Protein AF-A0A371K0K3-F1 (afdb_monomer_lite)

Structure (mmCIF, N/CA/C/O backbone):
data_AF-A0A371K0K3-F1
#
_entry.id   AF-A0A371K0K3-F1
#
loop_
_atom_site.group_PDB
_atom_site.id
_atom_site.type_symbol
_atom_site.label_atom_id
_atom_site.label_alt_id
_atom_site.label_comp_id
_atom_site.label_asym_id
_atom_site.label_entity_id
_atom_site.label_seq_id
_atom_site.pdbx_PDB_ins_code
_atom_site.Cartn_x
_atom_site.Cartn_y
_atom_site.Cartn_z
_atom_site.occupancy
_atom_site.B_iso_or_equiv
_atom_site.auth_seq_id
_atom_site.auth_comp_id
_atom_site.auth_asym_id
_atom_site.auth_atom_id
_atom_site.pdbx_PDB_model_num
ATOM 1 N N . MET A 1 1 ? 46.629 -52.035 -59.360 1.00 46.88 1 MET A N 1
ATOM 2 C CA . MET A 1 1 ? 46.748 -51.483 -57.996 1.00 46.88 1 MET A CA 1
ATOM 3 C C . MET A 1 1 ? 46.495 -49.989 -58.105 1.00 46.88 1 MET A C 1
ATOM 5 O O . MET A 1 1 ? 47.410 -49.280 -58.488 1.00 46.88 1 MET A O 1
ATOM 9 N N . ASN A 1 2 ? 45.262 -49.540 -57.863 1.00 44.31 2 ASN A N 1
ATOM 10 C CA . ASN A 1 2 ? 44.926 -48.114 -57.815 1.00 44.31 2 ASN A CA 1
ATOM 11 C C . ASN A 1 2 ? 44.547 -47.777 -56.370 1.00 44.31 2 ASN A C 1
ATOM 13 O O . ASN A 1 2 ? 43.629 -48.382 -55.817 1.00 44.31 2 ASN A O 1
ATOM 17 N N . LEU A 1 3 ? 45.322 -46.877 -55.761 1.00 57.47 3 LEU A N 1
ATOM 18 C CA . LEU A 1 3 ? 45.010 -46.217 -54.499 1.00 57.47 3 LEU A CA 1
ATOM 19 C C . LEU A 1 3 ? 44.230 -44.944 -54.829 1.00 57.47 3 LEU A C 1
ATOM 21 O O . LEU A 1 3 ? 44.846 -43.960 -55.223 1.00 57.47 3 LEU A O 1
ATOM 25 N N . ASP A 1 4 ? 42.920 -44.937 -54.595 1.00 49.78 4 ASP A N 1
ATOM 26 C CA . ASP A 1 4 ? 42.132 -43.702 -54.598 1.00 49.78 4 ASP A CA 1
ATOM 27 C C . ASP A 1 4 ? 41.481 -43.482 -53.229 1.00 49.78 4 ASP A C 1
ATOM 29 O O . ASP A 1 4 ? 40.370 -43.895 -52.893 1.00 49.78 4 ASP A O 1
ATOM 33 N N . ASN A 1 5 ? 42.326 -42.851 -52.424 1.00 53.59 5 ASN A N 1
ATOM 34 C CA . ASN A 1 5 ? 42.081 -41.914 -51.341 1.00 53.59 5 ASN A CA 1
ATOM 35 C C . ASN A 1 5 ? 40.666 -41.282 -51.356 1.00 53.59 5 ASN A C 1
ATOM 37 O O . ASN A 1 5 ? 40.384 -40.376 -52.137 1.00 53.59 5 ASN A O 1
ATOM 41 N N . ASN A 1 6 ? 39.787 -41.709 -50.444 1.00 49.88 6 ASN A N 1
ATOM 42 C CA . ASN A 1 6 ? 38.518 -41.031 -50.166 1.00 49.88 6 ASN A CA 1
ATOM 43 C C . ASN A 1 6 ? 38.660 -40.182 -48.896 1.00 49.88 6 ASN A C 1
ATOM 45 O O . ASN A 1 6 ? 38.608 -40.694 -47.780 1.00 49.88 6 ASN A O 1
ATOM 49 N N . ASN A 1 7 ? 38.841 -38.875 -49.080 1.00 51.47 7 ASN A N 1
ATOM 50 C CA . ASN A 1 7 ? 38.848 -37.882 -48.008 1.00 51.47 7 ASN A CA 1
ATOM 51 C C . ASN A 1 7 ? 37.430 -37.284 -47.856 1.00 51.47 7 ASN A C 1
ATOM 53 O O . ASN A 1 7 ? 36.892 -36.781 -48.847 1.00 51.47 7 ASN A O 1
ATOM 57 N N . PRO A 1 8 ? 36.787 -37.319 -46.673 1.00 57.16 8 PRO A N 1
ATOM 58 C CA . PRO A 1 8 ? 35.459 -36.741 -46.495 1.00 57.16 8 PRO A CA 1
ATOM 59 C C . PRO A 1 8 ? 35.518 -35.210 -46.369 1.00 57.16 8 PRO A C 1
ATOM 61 O O . PRO A 1 8 ? 36.253 -34.647 -45.560 1.00 57.16 8 PRO A O 1
ATOM 64 N N . ALA A 1 9 ? 34.690 -34.523 -47.159 1.00 56.62 9 ALA A N 1
ATOM 65 C CA . ALA A 1 9 ? 34.536 -33.072 -47.117 1.00 56.62 9 ALA A CA 1
ATOM 66 C C . ALA A 1 9 ? 33.919 -32.585 -45.781 1.00 56.62 9 ALA A C 1
ATOM 68 O O . ALA A 1 9 ? 32.924 -33.155 -45.321 1.00 56.62 9 ALA A O 1
ATOM 69 N N . PRO A 1 10 ? 34.419 -31.488 -45.177 1.00 51.97 10 PRO A N 1
ATOM 70 C CA . PRO A 1 10 ? 33.881 -30.964 -43.927 1.00 51.97 10 PRO A CA 1
ATOM 71 C C . PRO A 1 10 ? 32.619 -30.117 -44.167 1.00 51.97 10 PRO A C 1
ATOM 73 O O . PRO A 1 10 ? 32.668 -29.006 -44.701 1.00 51.97 10 PRO A O 1
ATOM 76 N N . LYS A 1 11 ? 31.463 -30.611 -43.707 1.00 55.97 11 LYS A N 1
ATOM 77 C CA . LYS A 1 11 ? 30.223 -29.829 -43.554 1.00 55.97 11 LYS A CA 1
ATOM 78 C C . LYS A 1 11 ? 30.323 -28.980 -42.277 1.00 55.97 11 LYS A C 1
ATOM 80 O O . LYS A 1 11 ? 29.877 -29.414 -41.228 1.00 55.97 11 LYS A O 1
ATOM 85 N N . GLY A 1 12 ? 30.954 -27.802 -42.342 1.00 53.22 12 GLY A N 1
ATOM 86 C CA . GLY A 1 12 ? 31.323 -27.035 -41.133 1.00 53.22 12 GLY A CA 1
ATOM 87 C C . GLY A 1 12 ? 30.920 -25.556 -41.079 1.00 53.22 12 GLY A C 1
ATOM 88 O O . GLY A 1 12 ? 31.506 -24.816 -40.294 1.00 53.22 12 GLY A O 1
ATOM 89 N N . ARG A 1 13 ? 29.985 -25.072 -41.914 1.00 53.12 13 ARG A N 1
ATOM 90 C CA . ARG A 1 13 ? 29.647 -23.627 -41.945 1.00 53.12 13 ARG A CA 1
ATOM 91 C C . ARG A 1 13 ? 28.361 -23.219 -41.223 1.00 53.12 13 ARG A C 1
ATOM 93 O O . ARG A 1 13 ? 28.298 -22.086 -40.770 1.00 53.12 13 ARG A O 1
ATOM 100 N N . ARG A 1 14 ? 27.353 -24.091 -41.100 1.00 53.50 14 ARG A N 1
ATOM 101 C CA . ARG A 1 14 ? 26.054 -23.707 -40.509 1.00 53.50 14 ARG A CA 1
ATOM 102 C C . ARG A 1 14 ? 26.066 -23.721 -38.976 1.00 53.50 14 ARG A C 1
ATOM 104 O O . ARG A 1 14 ? 25.597 -22.765 -38.377 1.00 53.50 14 ARG A O 1
ATOM 111 N N . ASP A 1 15 ? 26.707 -24.712 -38.361 1.00 52.56 15 ASP A N 1
ATOM 112 C CA . ASP A 1 15 ? 26.734 -24.869 -36.895 1.00 52.56 15 ASP A CA 1
ATOM 113 C C . ASP A 1 15 ? 27.625 -23.848 -36.172 1.00 52.56 15 ASP A C 1
ATOM 115 O O . ASP 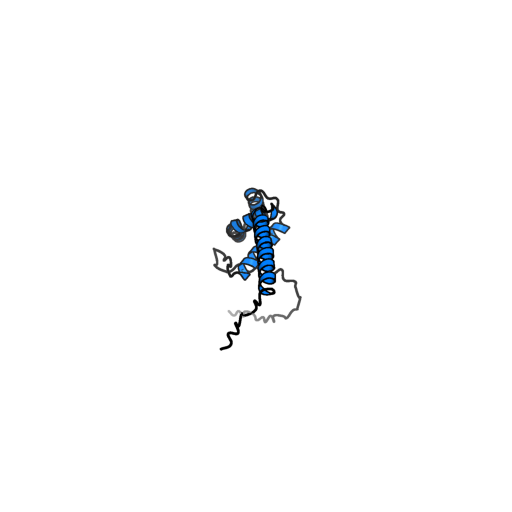A 1 15 ? 27.458 -23.575 -34.985 1.00 52.56 15 ASP A O 1
ATOM 119 N N . ARG A 1 16 ? 28.580 -23.244 -36.890 1.00 51.56 16 ARG A N 1
ATOM 120 C CA . ARG A 1 16 ? 29.445 -22.194 -36.337 1.00 51.56 16 ARG A CA 1
ATOM 121 C C . ARG A 1 16 ? 28.726 -20.845 -36.246 1.00 51.56 16 ARG A C 1
ATOM 123 O O . ARG A 1 16 ? 29.029 -20.073 -35.344 1.00 51.56 16 ARG A O 1
ATOM 130 N N . GLN A 1 17 ? 27.781 -20.580 -37.148 1.00 55.94 17 GLN A N 1
ATOM 131 C CA . GLN A 1 17 ? 27.011 -19.335 -37.173 1.00 55.94 17 GLN A CA 1
ATOM 132 C C . GLN A 1 17 ? 26.029 -19.281 -35.993 1.00 55.94 17 GLN A C 1
ATOM 134 O O . GLN A 1 17 ? 26.044 -18.325 -35.224 1.00 55.94 17 GLN A O 1
ATOM 139 N N . THR A 1 18 ? 25.267 -20.357 -35.778 1.00 58.69 18 THR A N 1
ATOM 140 C CA . THR A 1 18 ? 24.320 -20.484 -34.659 1.00 58.69 18 THR A CA 1
ATOM 141 C C . THR A 1 18 ? 25.010 -20.452 -33.300 1.00 58.69 18 THR A C 1
ATOM 143 O O . THR A 1 18 ? 24.494 -19.841 -32.370 1.00 58.69 18 THR A O 1
ATOM 146 N N . ARG A 1 19 ? 26.201 -21.051 -33.173 1.00 58.38 19 ARG A N 1
ATOM 147 C CA . ARG A 1 19 ? 26.958 -21.044 -31.913 1.00 58.38 19 ARG A CA 1
ATOM 148 C C . ARG A 1 19 ? 27.444 -19.641 -31.517 1.00 58.38 19 ARG A C 1
ATOM 150 O O . ARG A 1 19 ? 27.337 -19.264 -30.353 1.00 58.38 19 ARG A O 1
ATOM 157 N N . LEU A 1 20 ? 27.910 -18.846 -32.481 1.00 60.25 20 LEU A N 1
ATOM 158 C CA . LEU A 1 20 ? 28.340 -17.462 -32.237 1.00 60.25 20 LEU A CA 1
ATOM 159 C C . LEU A 1 20 ? 27.158 -16.537 -31.900 1.00 60.25 20 LEU A C 1
ATOM 161 O O . LEU A 1 20 ? 27.287 -15.651 -31.059 1.00 60.25 20 LEU A O 1
ATOM 165 N N . GLU A 1 21 ? 25.992 -16.767 -32.508 1.00 62.31 21 GLU A N 1
ATOM 166 C CA . GLU A 1 21 ? 24.761 -16.035 -32.188 1.00 62.31 21 GLU A CA 1
ATOM 167 C C . GLU A 1 21 ? 24.262 -16.354 -30.771 1.00 62.31 21 GLU A C 1
ATOM 169 O O . GLU A 1 21 ? 23.903 -15.439 -30.030 1.00 62.31 21 GLU A O 1
ATOM 174 N N . THR A 1 22 ? 24.326 -17.619 -30.338 1.00 71.81 22 THR A N 1
ATOM 175 C CA . THR A 1 22 ? 23.979 -17.996 -28.957 1.00 71.81 22 THR A CA 1
ATOM 176 C C . THR A 1 22 ? 24.943 -17.418 -27.921 1.00 71.81 22 THR A C 1
ATOM 178 O O . THR A 1 22 ? 24.503 -16.978 -26.862 1.00 71.81 22 THR A O 1
ATOM 181 N N . GLU A 1 23 ? 26.241 -17.350 -28.231 1.00 71.06 23 GLU A N 1
ATOM 182 C CA . GLU A 1 23 ? 27.251 -16.735 -27.358 1.00 71.06 23 GLU A CA 1
ATOM 183 C C . GLU A 1 23 ? 27.033 -15.212 -27.235 1.00 71.06 23 GLU A C 1
ATOM 185 O O . GLU A 1 23 ? 27.139 -14.651 -26.142 1.00 71.06 23 GLU A O 1
ATOM 190 N N . GLY A 1 24 ? 26.638 -14.544 -28.327 1.00 83.00 24 GLY A N 1
ATOM 191 C CA . GLY A 1 24 ? 26.271 -13.125 -28.320 1.00 83.00 24 GLY A CA 1
ATOM 192 C C . GLY A 1 24 ? 24.992 -12.826 -27.530 1.00 83.00 24 GLY A C 1
ATOM 193 O O . GLY A 1 24 ? 24.951 -11.864 -26.763 1.00 83.00 24 GLY A O 1
ATOM 194 N N . VAL A 1 25 ? 23.961 -13.664 -27.669 1.00 86.81 25 VAL A N 1
ATOM 195 C CA . VAL A 1 25 ? 22.706 -13.540 -26.907 1.00 86.81 25 VAL A CA 1
ATOM 196 C C . VAL A 1 25 ? 22.939 -13.793 -25.415 1.00 86.81 25 VAL A C 1
ATOM 198 O O . VAL A 1 25 ? 22.446 -13.028 -24.586 1.00 86.81 25 VAL A O 1
ATOM 201 N N . GLN A 1 26 ? 23.752 -14.791 -25.059 1.00 88.75 26 GLN A N 1
ATOM 202 C CA . GLN A 1 26 ? 24.106 -15.054 -23.663 1.00 88.75 26 GLN A CA 1
ATOM 203 C C . GLN A 1 26 ? 24.846 -13.866 -23.031 1.00 88.75 26 GLN A C 1
ATOM 205 O O . GLN A 1 26 ? 24.500 -13.438 -21.933 1.00 88.75 26 GLN A O 1
ATOM 210 N N . ALA A 1 27 ? 25.793 -13.255 -23.751 1.00 90.56 27 ALA A N 1
ATOM 211 C CA . ALA A 1 27 ? 26.487 -12.058 -23.279 1.00 90.56 27 ALA A CA 1
ATOM 212 C C . ALA A 1 27 ? 25.541 -10.858 -23.057 1.00 90.56 27 ALA A C 1
ATOM 214 O O . ALA A 1 27 ? 25.783 -10.030 -22.172 1.00 90.56 27 ALA A O 1
ATOM 215 N N . LEU A 1 28 ? 24.457 -10.745 -23.838 1.00 93.25 28 LEU A N 1
ATOM 216 C CA . LEU A 1 28 ? 23.425 -9.726 -23.625 1.00 93.25 28 LEU A CA 1
ATOM 217 C C . LEU A 1 28 ? 22.602 -9.998 -22.361 1.00 93.25 28 LEU A C 1
ATOM 219 O O . LEU A 1 28 ? 22.357 -9.053 -21.607 1.00 93.25 28 LEU A O 1
ATOM 223 N N . TYR A 1 29 ? 22.226 -11.253 -22.099 1.00 93.31 29 TYR A N 1
ATOM 224 C CA . TYR A 1 29 ? 21.551 -11.632 -20.853 1.00 93.31 29 TYR A CA 1
ATOM 225 C C . TYR A 1 29 ? 22.434 -11.364 -19.633 1.00 93.31 29 TYR A C 1
ATOM 227 O O . TYR A 1 29 ? 22.010 -10.654 -18.724 1.00 93.31 29 TYR A O 1
ATOM 235 N N . ASP A 1 30 ? 23.702 -11.776 -19.666 1.00 92.12 30 ASP A N 1
ATOM 236 C CA . ASP A 1 30 ? 24.649 -11.517 -18.576 1.00 92.12 30 ASP A CA 1
ATOM 237 C C . ASP A 1 30 ? 24.835 -10.009 -18.324 1.00 92.12 30 ASP A C 1
ATOM 239 O O . ASP A 1 30 ? 24.997 -9.552 -17.186 1.00 92.12 30 ASP A O 1
ATOM 243 N N . LYS A 1 31 ? 24.825 -9.197 -19.390 1.00 92.31 31 LYS A N 1
ATOM 244 C CA . LYS A 1 31 ? 24.890 -7.735 -19.280 1.00 92.31 31 LYS A CA 1
ATOM 245 C C . LYS A 1 31 ? 23.622 -7.166 -18.644 1.00 92.31 31 LYS A C 1
ATOM 247 O O . LYS A 1 31 ? 23.736 -6.264 -17.812 1.00 92.31 31 LYS A O 1
ATOM 252 N N . LEU A 1 32 ? 22.447 -7.670 -19.015 1.00 89.88 32 LEU A N 1
ATOM 253 C CA . LEU A 1 32 ? 21.172 -7.275 -18.419 1.00 89.88 32 LEU A CA 1
ATOM 254 C C . LEU A 1 32 ? 21.130 -7.626 -16.927 1.00 89.88 32 LEU A C 1
ATOM 256 O O . LEU A 1 32 ? 20.836 -6.746 -16.118 1.00 89.88 32 LEU A O 1
ATOM 260 N N . ASP A 1 33 ? 21.527 -8.840 -16.550 1.00 89.94 33 ASP A N 1
ATOM 261 C CA . ASP A 1 33 ? 21.568 -9.287 -15.153 1.00 89.94 33 ASP A CA 1
ATOM 262 C C . ASP A 1 33 ? 22.494 -8.411 -14.308 1.00 89.94 33 ASP A C 1
ATOM 264 O O . ASP A 1 33 ? 22.135 -7.983 -13.211 1.00 89.94 33 ASP A O 1
ATOM 268 N N . ARG A 1 34 ? 23.664 -8.037 -14.842 1.00 89.75 34 ARG A N 1
ATOM 269 C CA . ARG A 1 34 ? 24.578 -7.098 -14.169 1.00 89.75 34 ARG A CA 1
ATOM 270 C C . ARG A 1 34 ? 23.978 -5.705 -13.995 1.00 89.75 34 ARG A C 1
ATOM 272 O O . ARG A 1 34 ? 24.303 -5.035 -13.014 1.00 89.75 34 ARG A O 1
ATOM 279 N N . LEU A 1 35 ? 23.165 -5.236 -14.942 1.00 87.81 35 LEU A N 1
ATOM 280 C CA . LEU A 1 35 ? 22.485 -3.942 -14.835 1.00 87.81 35 LEU A CA 1
ATOM 281 C C . LEU A 1 35 ? 21.357 -3.999 -13.803 1.00 87.81 35 LEU A C 1
ATOM 283 O O . LEU A 1 35 ? 21.250 -3.087 -12.985 1.00 87.81 35 LEU A O 1
ATOM 287 N N . MET A 1 36 ? 20.579 -5.081 -13.790 1.00 85.50 36 MET A N 1
ATOM 288 C CA . MET A 1 36 ? 19.509 -5.294 -12.815 1.00 85.50 36 MET A CA 1
ATOM 289 C C . MET A 1 36 ? 20.061 -5.490 -11.399 1.00 85.50 36 MET A C 1
ATOM 291 O O . MET A 1 36 ? 19.563 -4.872 -10.465 1.00 85.50 36 MET A O 1
ATOM 295 N N . ALA A 1 37 ? 21.161 -6.228 -11.232 1.00 82.50 37 ALA A N 1
ATOM 296 C CA . ALA A 1 37 ? 21.821 -6.407 -9.936 1.00 82.50 37 ALA A CA 1
ATOM 297 C C . ALA A 1 37 ? 22.383 -5.098 -9.349 1.00 82.50 37 ALA A C 1
ATOM 299 O O . ALA A 1 37 ? 22.520 -4.962 -8.135 1.00 82.50 37 ALA A O 1
ATOM 300 N N . LYS A 1 38 ? 22.722 -4.122 -10.202 1.00 84.75 38 LYS A N 1
ATOM 301 C CA . LYS A 1 38 ? 23.198 -2.793 -9.781 1.00 84.75 38 LYS A CA 1
ATOM 302 C C . LYS A 1 38 ? 22.069 -1.785 -9.582 1.00 84.75 38 LYS A C 1
ATOM 304 O O . LYS A 1 38 ? 22.313 -0.719 -9.009 1.00 84.75 38 LYS A O 1
ATOM 309 N N . ALA A 1 39 ? 20.864 -2.082 -10.063 1.00 83.44 39 ALA A N 1
ATOM 310 C CA . ALA A 1 39 ? 19.724 -1.199 -9.913 1.00 83.44 39 ALA A CA 1
ATOM 311 C C . ALA A 1 39 ? 19.305 -1.175 -8.439 1.00 83.44 39 ALA A C 1
ATOM 313 O O . ALA A 1 39 ? 18.861 -2.170 -7.870 1.00 83.44 39 ALA A O 1
ATOM 314 N N . LYS A 1 40 ? 19.473 -0.018 -7.794 1.00 82.75 40 LYS A N 1
ATOM 315 C CA . LYS A 1 40 ? 18.957 0.184 -6.440 1.00 82.75 40 LYS A CA 1
ATOM 316 C C . LYS A 1 40 ? 17.432 0.252 -6.507 1.00 82.75 40 LYS A C 1
ATOM 318 O O . LYS A 1 40 ? 16.922 0.954 -7.384 1.00 82.75 40 LYS A O 1
ATOM 323 N N . PRO A 1 41 ? 16.713 -0.391 -5.571 1.00 84.81 41 PRO A N 1
ATOM 324 C CA . PRO A 1 41 ? 15.267 -0.283 -5.528 1.00 84.81 41 PRO A CA 1
ATOM 325 C C . PRO A 1 41 ? 14.883 1.183 -5.349 1.00 84.81 41 PRO A C 1
ATOM 327 O O . PRO A 1 41 ? 15.447 1.913 -4.522 1.00 84.81 41 PRO A O 1
ATOM 330 N N . THR A 1 42 ? 13.914 1.620 -6.136 1.00 87.62 42 THR A N 1
ATOM 331 C CA . THR A 1 42 ? 13.323 2.946 -6.026 1.00 87.62 42 THR A CA 1
ATOM 332 C C . THR A 1 42 ? 12.732 3.137 -4.629 1.00 87.62 42 THR A C 1
ATOM 334 O O . THR A 1 42 ? 12.352 2.182 -3.948 1.00 87.62 42 THR A O 1
ATOM 337 N N . LYS A 1 43 ? 12.593 4.392 -4.184 1.00 87.44 43 LYS A N 1
ATOM 338 C CA . LYS A 1 43 ? 11.930 4.694 -2.901 1.00 87.44 43 LYS A CA 1
ATOM 339 C C . LYS A 1 43 ? 10.527 4.077 -2.820 1.00 87.44 43 LYS A C 1
ATOM 341 O O . LYS A 1 43 ? 10.113 3.621 -1.760 1.00 87.44 43 LYS A O 1
ATOM 346 N N . ARG A 1 44 ? 9.817 4.028 -3.954 1.00 87.75 44 ARG A N 1
ATOM 347 C CA . ARG A 1 44 ? 8.491 3.410 -4.063 1.00 87.75 44 ARG A CA 1
ATOM 348 C C . ARG A 1 44 ? 8.542 1.906 -3.798 1.00 87.75 44 ARG A C 1
ATOM 350 O O . ARG A 1 44 ? 7.720 1.412 -3.035 1.00 87.75 44 ARG A O 1
ATOM 357 N N . GLU A 1 45 ? 9.489 1.196 -4.401 1.00 90.06 45 GLU A N 1
ATOM 358 C CA . GLU A 1 45 ? 9.654 -0.249 -4.193 1.00 90.06 45 GLU A CA 1
ATOM 359 C C . GLU A 1 45 ? 10.057 -0.558 -2.753 1.00 90.06 45 GLU A C 1
ATOM 361 O O . GLU A 1 45 ? 9.493 -1.461 -2.144 1.00 90.06 45 GLU A O 1
ATOM 366 N N . GLN A 1 46 ? 10.958 0.236 -2.168 1.00 91.06 46 GLN A N 1
ATOM 367 C CA . GLN A 1 46 ? 11.339 0.088 -0.761 1.00 91.06 46 GLN A CA 1
ATOM 368 C C . GLN A 1 46 ? 10.135 0.272 0.171 1.00 91.06 46 GLN A C 1
ATOM 370 O O . GLN A 1 46 ? 9.906 -0.551 1.051 1.00 91.06 46 GLN A O 1
ATOM 375 N N . MET A 1 47 ? 9.321 1.305 -0.051 1.00 93.62 47 MET A N 1
ATOM 376 C CA . MET A 1 47 ? 8.088 1.533 0.708 1.00 93.62 47 MET A CA 1
ATOM 377 C C . MET A 1 47 ? 7.097 0.370 0.556 1.00 93.62 47 MET A C 1
ATOM 379 O O . MET A 1 47 ? 6.531 -0.084 1.548 1.00 93.62 47 MET A O 1
ATOM 383 N N . GLN A 1 48 ? 6.890 -0.139 -0.663 1.00 92.69 48 GLN A N 1
ATOM 384 C CA . GLN A 1 48 ? 6.020 -1.297 -0.894 1.00 92.69 48 GLN A CA 1
ATOM 385 C C . GLN A 1 48 ? 6.543 -2.550 -0.187 1.00 92.69 48 GLN A C 1
ATOM 387 O O . GLN A 1 48 ? 5.763 -3.297 0.398 1.00 92.69 48 GLN A O 1
ATOM 392 N N . GLN A 1 49 ? 7.857 -2.761 -0.200 1.00 92.62 49 GLN A N 1
ATOM 393 C CA . GLN A 1 49 ? 8.491 -3.869 0.500 1.00 92.62 49 GLN A CA 1
ATOM 394 C C . GLN A 1 49 ? 8.291 -3.757 2.018 1.00 92.62 49 GLN A C 1
ATOM 396 O O . GLN A 1 49 ? 7.829 -4.709 2.645 1.00 92.62 49 GLN A O 1
ATOM 401 N N . ARG A 1 50 ? 8.522 -2.572 2.599 1.00 94.38 50 ARG A N 1
ATOM 402 C CA . ARG A 1 50 ? 8.253 -2.299 4.022 1.00 94.38 50 ARG A CA 1
ATOM 403 C C . ARG A 1 50 ? 6.794 -2.517 4.392 1.00 94.38 50 ARG A C 1
ATOM 405 O O . ARG A 1 50 ? 6.505 -3.105 5.429 1.00 94.38 50 ARG A O 1
ATOM 412 N N . PHE A 1 51 ? 5.871 -2.081 3.541 1.00 96.00 51 PHE A N 1
ATOM 413 C CA . PHE A 1 51 ? 4.451 -2.327 3.754 1.00 96.00 51 PHE A CA 1
ATOM 414 C C . PHE A 1 51 ? 4.136 -3.823 3.812 1.00 96.00 51 PHE A C 1
ATOM 416 O O . PHE A 1 51 ? 3.463 -4.258 4.738 1.00 96.00 51 PHE A O 1
ATOM 423 N N . ARG A 1 52 ? 4.666 -4.622 2.878 1.00 94.31 52 ARG A N 1
ATOM 424 C CA . ARG A 1 52 ? 4.459 -6.081 2.853 1.00 94.31 52 ARG A CA 1
ATOM 425 C C . ARG A 1 52 ? 4.996 -6.772 4.102 1.00 94.31 52 ARG A C 1
ATOM 427 O O . ARG A 1 52 ? 4.342 -7.667 4.627 1.00 94.31 52 ARG A O 1
ATOM 434 N N . GLU A 1 53 ? 6.164 -6.346 4.575 1.00 93.44 53 GLU A N 1
ATOM 435 C CA . GLU A 1 53 ? 6.776 -6.853 5.809 1.00 93.44 53 GLU A CA 1
ATOM 436 C C . GLU A 1 53 ? 5.909 -6.547 7.039 1.00 93.44 53 GLU A C 1
ATOM 438 O O . GLU A 1 53 ? 5.725 -7.403 7.904 1.00 93.44 53 GLU A O 1
ATOM 443 N N . LEU A 1 54 ? 5.343 -5.339 7.107 1.00 94.62 54 LEU A N 1
ATOM 444 C CA . LEU A 1 54 ? 4.535 -4.884 8.241 1.00 94.62 54 LEU A CA 1
ATOM 445 C C . LEU A 1 54 ? 3.064 -5.311 8.162 1.00 94.62 54 LEU A C 1
ATOM 447 O O . LEU A 1 54 ? 2.373 -5.294 9.183 1.00 94.62 54 LEU A O 1
ATOM 451 N N . TYR A 1 55 ? 2.588 -5.709 6.982 1.00 94.19 55 TYR A N 1
ATOM 452 C CA . TYR A 1 55 ? 1.176 -5.954 6.700 1.00 94.19 55 TYR A CA 1
ATOM 453 C C . TYR A 1 55 ? 0.464 -6.854 7.725 1.00 94.19 55 TYR A C 1
ATOM 455 O O . TYR A 1 55 ? -0.589 -6.435 8.201 1.00 94.19 55 TYR A O 1
ATOM 463 N N . PRO A 1 56 ? 1.010 -8.010 8.167 1.00 90.88 56 PRO A N 1
ATOM 464 C CA . PRO A 1 56 ? 0.330 -8.844 9.163 1.00 90.88 56 PRO A CA 1
ATOM 465 C C . PRO A 1 56 ? -0.008 -8.097 10.462 1.00 90.88 56 PRO A C 1
ATOM 467 O O . PRO A 1 56 ? -1.078 -8.288 11.034 1.00 90.88 56 PRO A O 1
ATOM 470 N N . ARG A 1 57 ? 0.882 -7.200 10.914 1.00 91.88 57 ARG A N 1
ATOM 471 C CA . ARG A 1 57 ? 0.646 -6.381 12.111 1.00 91.88 57 ARG A CA 1
ATOM 472 C C . ARG A 1 57 ? -0.345 -5.255 11.842 1.00 91.88 57 ARG A C 1
ATOM 474 O O . ARG A 1 57 ? -1.203 -5.002 12.682 1.00 91.88 57 ARG A O 1
ATOM 481 N N . LEU A 1 58 ? -0.235 -4.590 10.688 1.00 93.62 58 LEU A N 1
ATOM 482 C CA . LEU A 1 58 ? -1.175 -3.536 10.288 1.00 93.62 58 LEU A CA 1
ATOM 483 C C . LEU A 1 58 ? -2.606 -4.083 10.237 1.00 93.62 58 LEU A C 1
ATOM 485 O O . LEU A 1 58 ? -3.509 -3.484 10.815 1.00 93.62 58 LEU A O 1
ATOM 489 N N . GLU A 1 59 ? -2.788 -5.250 9.620 1.00 90.81 59 GLU A N 1
ATOM 490 C CA . GLU A 1 59 ? -4.085 -5.909 9.499 1.00 90.81 59 GLU A CA 1
ATOM 491 C C . GLU A 1 59 ? -4.647 -6.305 10.872 1.00 90.81 59 GLU A C 1
ATOM 493 O O . GLU A 1 59 ? -5.799 -6.006 11.172 1.00 90.81 59 GLU A O 1
ATOM 498 N N . SER A 1 60 ? -3.824 -6.875 11.760 1.00 88.69 60 SER A N 1
ATOM 499 C CA . SER A 1 60 ? -4.232 -7.203 13.136 1.00 88.69 60 SER A CA 1
ATOM 500 C C . SER A 1 60 ? -4.705 -5.964 13.923 1.00 88.69 60 SER A C 1
ATOM 502 O O . SER A 1 60 ? -5.733 -5.999 14.609 1.00 88.69 60 SER A O 1
ATOM 504 N N . TYR A 1 61 ? -4.035 -4.814 13.774 1.00 91.62 61 TYR A N 1
ATOM 505 C CA . TYR A 1 61 ? -4.487 -3.574 14.416 1.00 91.62 61 TYR A CA 1
ATOM 506 C C . TYR A 1 61 ? -5.816 -3.063 13.860 1.00 91.62 61 TYR A C 1
ATOM 508 O O . TYR A 1 61 ? -6.677 -2.652 14.636 1.00 91.62 61 TYR A O 1
ATOM 516 N N . LEU A 1 62 ? -6.012 -3.119 12.545 1.00 91.00 62 LEU A N 1
ATOM 517 C CA . LEU A 1 62 ? -7.291 -2.754 11.935 1.00 91.00 62 LEU A CA 1
ATOM 518 C C . LEU A 1 62 ? -8.420 -3.673 12.425 1.00 91.00 62 LEU A C 1
ATOM 520 O O . LEU A 1 62 ? -9.503 -3.199 12.760 1.00 91.00 62 LEU A O 1
ATOM 524 N N . MET A 1 63 ? -8.141 -4.970 12.559 1.00 85.44 63 MET A N 1
ATOM 525 C CA . MET A 1 63 ? -9.103 -5.961 13.048 1.00 85.44 63 MET A CA 1
ATOM 526 C C . MET A 1 63 ? -9.464 -5.798 14.527 1.00 85.44 63 MET A C 1
ATOM 528 O O . MET A 1 63 ? -10.598 -6.067 14.911 1.00 85.44 63 MET A O 1
ATOM 532 N N . SER A 1 64 ? -8.541 -5.307 15.355 1.00 87.81 64 SER A N 1
ATOM 533 C CA . SER A 1 64 ? -8.830 -4.962 16.758 1.00 87.81 64 SER A CA 1
ATOM 534 C C . SER A 1 64 ? -9.615 -3.650 16.919 1.00 87.81 64 SER A C 1
ATOM 536 O O . SER A 1 64 ? -9.816 -3.184 18.039 1.00 87.81 64 SER A O 1
ATOM 538 N N . GLY A 1 65 ? -10.073 -3.052 15.814 1.00 88.25 65 GLY A N 1
ATOM 539 C CA . GLY A 1 65 ? -10.914 -1.858 15.812 1.00 88.25 65 GLY A CA 1
ATOM 540 C C . GLY A 1 65 ? -10.137 -0.544 15.848 1.00 88.25 65 GLY A C 1
ATOM 541 O O . GLY A 1 65 ? -10.739 0.506 16.078 1.00 88.25 65 GLY A O 1
ATOM 542 N N . ARG A 1 66 ? -8.813 -0.557 15.624 1.00 91.75 66 ARG A N 1
ATOM 543 C CA . ARG A 1 66 ? -8.055 0.697 15.509 1.00 91.75 66 ARG A CA 1
ATOM 544 C C . ARG A 1 66 ? -8.435 1.446 14.239 1.00 91.75 66 ARG A C 1
ATOM 546 O O . ARG A 1 66 ? -8.663 0.857 13.183 1.00 91.75 66 ARG A O 1
ATOM 553 N N . LEU A 1 67 ? -8.454 2.774 14.337 1.00 94.94 67 LEU A N 1
ATOM 554 C CA . LEU A 1 67 ? -8.779 3.629 13.206 1.00 94.94 67 LEU A CA 1
ATOM 555 C C . LEU A 1 67 ? -7.683 3.541 12.140 1.00 94.94 67 LEU A C 1
ATOM 557 O O . LEU A 1 67 ? -6.491 3.616 12.442 1.00 94.94 67 LEU A O 1
ATOM 561 N N . VAL A 1 68 ? -8.095 3.483 10.870 1.00 94.38 68 VAL A N 1
ATOM 562 C CA . VAL A 1 68 ? -7.179 3.477 9.714 1.00 94.38 68 VAL A CA 1
ATOM 563 C C . VAL A 1 68 ? -6.211 4.660 9.761 1.00 94.38 68 VAL A C 1
ATOM 565 O O . VA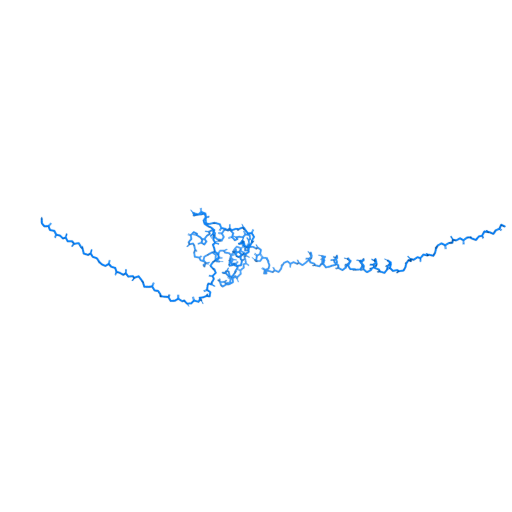L A 1 68 ? -5.043 4.513 9.415 1.00 94.38 68 VAL A O 1
ATOM 568 N N . ARG A 1 69 ? -6.673 5.828 10.226 1.00 96.00 69 ARG A N 1
ATOM 569 C CA . ARG A 1 69 ? -5.842 7.031 10.372 1.00 96.00 69 ARG A CA 1
ATOM 570 C C . ARG A 1 69 ? -4.660 6.814 11.320 1.00 96.00 69 ARG A C 1
ATOM 572 O O . ARG A 1 69 ? -3.557 7.264 11.013 1.00 96.00 69 ARG A O 1
ATOM 579 N N . ASP A 1 70 ? -4.879 6.130 12.436 1.00 96.88 70 ASP A N 1
ATOM 580 C CA . ASP A 1 70 ? -3.845 5.903 13.448 1.00 96.88 70 ASP A CA 1
ATOM 581 C C . ASP A 1 70 ? -2.825 4.883 12.941 1.00 96.88 70 ASP A C 1
ATOM 583 O O . ASP A 1 70 ? -1.618 5.101 13.030 1.00 96.88 70 ASP A O 1
ATOM 587 N N . VAL A 1 71 ? -3.314 3.807 12.316 1.00 96.94 71 VAL A N 1
ATOM 588 C CA . VAL A 1 71 ? -2.470 2.775 11.697 1.00 96.94 71 VAL A CA 1
ATOM 589 C C . VAL A 1 71 ? -1.632 3.357 10.553 1.00 96.94 71 VAL A C 1
ATOM 591 O O . VAL A 1 71 ? -0.440 3.070 10.459 1.00 96.94 71 VAL A O 1
ATOM 594 N N . LEU A 1 72 ? -2.219 4.217 9.716 1.00 97.38 72 LEU A N 1
ATOM 595 C CA . LEU A 1 72 ? -1.504 4.931 8.658 1.00 97.38 72 LEU A CA 1
ATOM 596 C C . LEU A 1 72 ? -0.417 5.850 9.218 1.00 97.38 72 LEU A C 1
ATOM 598 O O . LEU A 1 72 ? 0.688 5.886 8.682 1.00 97.38 72 LEU A O 1
ATOM 602 N N . THR A 1 73 ? -0.727 6.598 10.276 1.00 97.38 73 THR A N 1
ATOM 603 C CA . THR A 1 73 ? 0.233 7.522 10.894 1.00 97.38 73 THR A CA 1
ATOM 604 C C . THR A 1 73 ? 1.439 6.743 11.418 1.00 97.38 73 THR A C 1
ATOM 606 O O . THR A 1 73 ? 2.564 7.020 11.013 1.00 97.38 73 THR A O 1
ATOM 609 N N . ALA A 1 74 ? 1.196 5.668 12.175 1.00 96.38 74 ALA A N 1
ATOM 610 C CA . ALA A 1 74 ? 2.252 4.776 12.650 1.00 96.38 74 ALA A CA 1
ATOM 611 C C . ALA A 1 74 ? 3.056 4.133 11.502 1.00 96.38 74 ALA A C 1
ATOM 613 O O . ALA A 1 74 ? 4.274 3.989 11.599 1.00 96.38 74 ALA A O 1
ATOM 614 N N . PHE A 1 75 ? 2.397 3.755 10.401 1.00 96.69 75 PHE A N 1
ATOM 615 C CA . PHE A 1 75 ? 3.082 3.229 9.222 1.00 96.69 75 PHE A CA 1
ATOM 616 C C . PHE A 1 75 ? 4.006 4.269 8.579 1.00 96.69 75 PHE A C 1
ATOM 618 O O . PHE A 1 75 ? 5.152 3.944 8.276 1.00 96.69 75 PHE A O 1
ATOM 625 N N . ASN A 1 76 ? 3.533 5.501 8.379 1.00 96.56 76 ASN A N 1
ATOM 626 C CA . ASN A 1 76 ? 4.331 6.578 7.792 1.00 96.56 76 ASN A CA 1
ATOM 627 C C . ASN A 1 76 ? 5.568 6.889 8.647 1.00 96.56 76 ASN A C 1
ATOM 629 O O . ASN A 1 76 ? 6.661 7.027 8.093 1.00 96.56 76 ASN A O 1
ATOM 633 N N . ASP A 1 77 ? 5.419 6.891 9.973 1.00 95.62 77 ASP A N 1
ATOM 634 C CA . ASP A 1 77 ? 6.526 7.102 10.910 1.00 95.62 77 ASP A CA 1
ATOM 635 C C . ASP A 1 77 ? 7.566 5.970 10.829 1.00 95.62 77 ASP A C 1
ATOM 637 O O . ASP A 1 77 ? 8.766 6.222 10.704 1.00 95.62 77 ASP A O 1
ATOM 641 N N . LEU A 1 78 ? 7.120 4.707 10.832 1.00 94.06 78 LEU A N 1
ATOM 642 C CA . LEU A 1 78 ? 8.006 3.535 10.781 1.00 94.06 78 LEU A CA 1
ATOM 643 C C . LEU A 1 78 ? 8.696 3.357 9.425 1.00 94.06 78 LEU A C 1
ATOM 645 O O . LEU A 1 78 ? 9.880 3.028 9.360 1.00 94.06 78 LEU A O 1
ATOM 649 N N . ALA A 1 79 ? 7.955 3.543 8.333 1.00 91.00 79 ALA A N 1
ATOM 650 C CA . ALA A 1 79 ? 8.461 3.372 6.976 1.00 91.00 79 ALA A CA 1
ATOM 651 C C . ALA A 1 79 ? 9.203 4.613 6.458 1.00 91.00 79 ALA A C 1
ATOM 653 O O . ALA A 1 79 ? 9.710 4.577 5.335 1.00 91.00 79 ALA A O 1
ATOM 654 N N . GLN A 1 80 ? 9.253 5.695 7.250 1.00 91.69 80 GLN A N 1
ATOM 655 C CA . GLN A 1 80 ? 9.754 7.012 6.842 1.00 91.69 80 GLN A CA 1
ATOM 656 C C . GLN A 1 80 ? 9.143 7.446 5.500 1.00 91.69 80 GLN A C 1
ATOM 658 O O . GLN A 1 80 ? 9.826 7.917 4.585 1.00 91.69 80 GLN A O 1
ATOM 663 N N . ALA A 1 81 ? 7.837 7.218 5.370 1.00 90.81 81 ALA A N 1
ATOM 664 C CA . ALA A 1 81 ? 7.065 7.439 4.160 1.00 90.81 81 ALA A CA 1
ATOM 665 C C . ALA A 1 81 ? 6.012 8.527 4.391 1.00 90.81 81 ALA A C 1
ATOM 667 O O . ALA A 1 81 ? 5.675 8.871 5.519 1.00 90.81 81 ALA A O 1
ATOM 668 N N . ASN A 1 82 ? 5.479 9.076 3.302 1.00 93.25 82 ASN A N 1
ATOM 669 C CA . ASN A 1 82 ? 4.375 10.030 3.357 1.00 93.25 82 ASN A CA 1
ATOM 670 C C . ASN A 1 82 ? 3.265 9.556 2.419 1.00 93.25 82 ASN A C 1
ATOM 672 O O . ASN A 1 82 ? 3.088 10.053 1.306 1.00 93.25 82 ASN A O 1
ATOM 676 N N . VAL A 1 83 ? 2.589 8.491 2.843 1.00 94.38 83 VAL A N 1
ATOM 677 C CA . VAL A 1 83 ? 1.487 7.884 2.103 1.00 94.38 83 VAL A CA 1
ATOM 678 C C . VAL A 1 83 ? 0.183 8.519 2.565 1.00 94.38 83 VAL A C 1
ATOM 680 O O . VAL A 1 83 ? -0.068 8.662 3.762 1.00 94.38 83 VAL A O 1
ATOM 683 N N . CYS A 1 84 ? -0.670 8.901 1.616 1.00 96.19 84 CYS A N 1
ATOM 684 C CA . CYS A 1 84 ? -2.011 9.380 1.927 1.00 96.19 84 CYS A CA 1
ATOM 685 C C . CYS A 1 84 ? -2.979 8.207 2.147 1.00 96.19 84 CYS A C 1
ATOM 687 O O . CYS A 1 84 ? -2.760 7.094 1.665 1.00 96.19 84 CYS A O 1
ATOM 689 N N . ALA A 1 85 ? -4.100 8.467 2.823 1.00 94.50 85 ALA A N 1
ATOM 690 C CA . ALA A 1 85 ? -5.080 7.432 3.157 1.00 94.50 85 ALA A CA 1
ATOM 691 C C . ALA A 1 85 ? -5.611 6.667 1.937 1.00 94.50 85 ALA A C 1
ATOM 693 O O . ALA A 1 85 ? -5.838 5.464 2.023 1.00 94.50 85 ALA A O 1
ATOM 694 N N . ARG A 1 86 ? -5.772 7.337 0.789 1.00 95.88 86 ARG A N 1
ATOM 695 C CA . ARG A 1 86 ? -6.194 6.675 -0.452 1.00 95.88 86 ARG A CA 1
ATOM 696 C C . ARG A 1 86 ? -5.188 5.603 -0.872 1.00 95.88 86 ARG A C 1
ATOM 698 O O . ARG A 1 86 ? -5.559 4.442 -0.976 1.00 95.88 86 ARG A O 1
ATOM 705 N N . THR A 1 87 ? -3.922 5.982 -1.031 1.00 94.75 87 THR A N 1
ATOM 706 C CA . THR A 1 87 ? -2.853 5.060 -1.437 1.00 94.75 87 THR A CA 1
ATOM 707 C C . THR A 1 87 ? -2.654 3.940 -0.419 1.00 94.75 87 THR A C 1
ATOM 709 O O . THR A 1 87 ? -2.420 2.802 -0.807 1.00 94.75 87 THR A O 1
ATOM 712 N N . PHE A 1 88 ? -2.780 4.230 0.876 1.00 96.12 88 PHE A N 1
ATOM 713 C CA . PHE A 1 88 ? -2.677 3.209 1.917 1.00 96.12 88 PHE A CA 1
ATOM 714 C C . PHE A 1 88 ? -3.791 2.160 1.820 1.00 96.12 88 PHE A C 1
ATOM 716 O O . PHE A 1 88 ? -3.509 0.967 1.873 1.00 96.12 88 PHE A O 1
ATOM 723 N N . ASN A 1 89 ? -5.040 2.588 1.610 1.00 94.94 89 ASN A N 1
ATOM 724 C CA . ASN A 1 89 ? -6.151 1.662 1.383 1.00 94.94 89 ASN A CA 1
ATOM 725 C C . ASN A 1 89 ? -5.955 0.835 0.105 1.00 94.94 89 ASN A C 1
ATOM 727 O O . ASN A 1 89 ? -6.162 -0.372 0.133 1.00 94.94 89 ASN A O 1
ATOM 731 N N . ASP A 1 90 ? -5.476 1.451 -0.981 1.00 94.50 90 ASP A N 1
ATOM 732 C CA . ASP A 1 90 ? -5.163 0.723 -2.216 1.00 94.50 90 ASP A CA 1
ATOM 733 C C . ASP A 1 90 ? -4.074 -0.344 -1.980 1.00 94.50 90 ASP A C 1
ATOM 735 O O . ASP A 1 90 ? -4.144 -1.442 -2.531 1.00 94.50 90 ASP A O 1
ATOM 739 N N . MET A 1 91 ? -3.079 -0.050 -1.137 1.00 95.06 91 MET A N 1
ATOM 740 C CA . MET A 1 91 ? -2.033 -1.005 -0.757 1.00 95.06 91 MET A CA 1
ATOM 741 C C . MET A 1 91 ? -2.578 -2.159 0.098 1.00 95.06 91 MET A C 1
ATOM 743 O O . MET A 1 91 ? -2.179 -3.301 -0.127 1.00 95.06 91 MET A O 1
ATOM 747 N N . LEU A 1 92 ? -3.504 -1.892 1.028 1.00 93.94 92 LEU A N 1
ATOM 748 C CA . LEU A 1 92 ? -4.200 -2.940 1.790 1.00 93.94 92 LEU A CA 1
ATOM 749 C C . LEU A 1 92 ? -4.995 -3.856 0.856 1.00 93.94 92 LEU A C 1
ATOM 751 O O . LEU A 1 92 ? -4.846 -5.073 0.921 1.00 93.94 92 LEU A O 1
ATOM 755 N N . ASP A 1 93 ? -5.793 -3.279 -0.042 1.00 91.81 93 ASP A N 1
ATOM 756 C CA . ASP A 1 93 ? -6.632 -4.039 -0.972 1.00 91.81 93 ASP A CA 1
ATOM 757 C C . ASP A 1 93 ? -5.787 -4.921 -1.906 1.00 91.81 93 ASP A C 1
ATOM 759 O O . ASP A 1 93 ? -6.097 -6.098 -2.101 1.00 91.81 93 ASP A O 1
ATOM 763 N N . GLN A 1 94 ? -4.681 -4.388 -2.439 1.00 91.94 94 GLN A N 1
ATOM 764 C CA . GLN A 1 94 ? -3.747 -5.148 -3.279 1.00 91.94 94 GLN A CA 1
ATOM 765 C C . GLN A 1 94 ? -3.078 -6.295 -2.519 1.00 91.94 94 GLN A C 1
ATOM 767 O O . GLN A 1 94 ? -2.918 -7.388 -3.059 1.00 91.94 94 GLN A O 1
ATOM 772 N N . GLU A 1 95 ? -2.670 -6.060 -1.273 1.00 92.50 95 GLU A N 1
ATOM 773 C CA . GLU A 1 95 ? -1.993 -7.074 -0.470 1.00 92.50 95 GLU A CA 1
ATOM 774 C C . GLU A 1 95 ? -2.947 -8.188 -0.024 1.00 92.50 95 GLU A C 1
ATOM 776 O O . GLU A 1 95 ? -2.559 -9.358 -0.057 1.00 92.50 95 GLU A O 1
ATOM 781 N N . ARG A 1 96 ? -4.202 -7.847 0.302 1.00 89.88 96 ARG A N 1
ATOM 782 C CA . ARG A 1 96 ? -5.288 -8.814 0.531 1.00 89.88 96 ARG A CA 1
ATOM 783 C C . ARG A 1 96 ? -5.521 -9.673 -0.708 1.00 89.88 96 ARG A C 1
ATOM 785 O O . ARG A 1 96 ? -5.401 -10.888 -0.624 1.00 89.88 96 ARG A O 1
ATOM 792 N N . ALA A 1 97 ? -5.744 -9.050 -1.868 1.00 88.12 97 ALA A N 1
ATOM 793 C CA . ALA A 1 97 ? -5.977 -9.767 -3.124 1.00 88.12 97 ALA A CA 1
ATOM 794 C C . ALA A 1 97 ? -4.820 -10.715 -3.484 1.00 88.12 97 ALA A C 1
ATOM 796 O O . ALA A 1 97 ? -5.042 -11.879 -3.804 1.00 88.12 97 ALA A O 1
ATOM 797 N N . ARG A 1 98 ? -3.571 -10.256 -3.345 1.00 90.06 98 ARG A N 1
ATOM 798 C CA . ARG A 1 98 ? -2.384 -11.089 -3.590 1.00 90.06 98 ARG A CA 1
ATOM 799 C C . ARG A 1 98 ? -2.316 -12.301 -2.657 1.00 90.06 98 ARG A C 1
ATOM 801 O O . ARG A 1 98 ? -1.862 -13.374 -3.048 1.00 90.06 98 ARG A O 1
ATOM 808 N N . ARG A 1 99 ? -2.692 -12.128 -1.389 1.00 87.69 99 ARG A N 1
ATOM 809 C CA . ARG A 1 99 ? -2.695 -13.212 -0.400 1.00 87.69 99 ARG A CA 1
ATOM 810 C C . ARG A 1 99 ? -3.805 -14.216 -0.656 1.00 87.69 99 ARG A C 1
ATOM 812 O O . ARG A 1 99 ? -3.543 -15.408 -0.521 1.00 87.69 99 ARG A O 1
ATOM 819 N N . ASP A 1 100 ? -4.970 -13.749 -1.085 1.00 86.38 100 ASP A N 1
ATOM 820 C CA . ASP A 1 100 ? -6.067 -14.605 -1.528 1.00 86.38 100 ASP A CA 1
ATOM 821 C C . ASP A 1 100 ? -5.648 -15.489 -2.707 1.00 86.38 100 ASP A C 1
ATOM 823 O O . ASP A 1 100 ? -5.844 -16.701 -2.662 1.00 86.38 100 ASP A O 1
ATOM 827 N N . GLU A 1 101 ? -5.013 -14.904 -3.728 1.00 87.56 101 GLU A N 1
ATOM 828 C CA . GLU A 1 101 ? -4.511 -15.633 -4.903 1.00 87.56 101 GLU A CA 1
ATOM 829 C C . GLU A 1 101 ? -3.457 -16.686 -4.532 1.00 87.56 101 GLU A C 1
ATOM 831 O O . GLU A 1 101 ? -3.451 -17.788 -5.077 1.00 87.56 101 GLU A O 1
ATOM 836 N N . ASN A 1 102 ? -2.596 -16.376 -3.559 1.00 85.69 102 ASN A N 1
ATOM 837 C CA . ASN A 1 102 ? -1.543 -17.279 -3.092 1.00 85.69 102 ASN A CA 1
ATOM 838 C C . ASN A 1 102 ? -2.018 -18.301 -2.040 1.00 85.69 102 ASN A C 1
ATOM 840 O O . ASN A 1 102 ? -1.195 -19.069 -1.540 1.00 85.69 102 ASN A O 1
ATOM 844 N N . GLY A 1 103 ? -3.295 -18.283 -1.639 1.00 80.75 103 GLY A N 1
ATOM 845 C CA . GLY A 1 103 ? -3.821 -19.126 -0.557 1.00 80.75 103 GLY A CA 1
ATOM 846 C C . GLY A 1 103 ? -3.304 -18.768 0.846 1.00 80.75 103 GLY A C 1
ATOM 847 O O . GLY A 1 103 ? -3.520 -19.519 1.792 1.00 80.75 103 GLY A O 1
ATOM 848 N N . ASN A 1 104 ? -2.648 -17.614 1.007 1.00 79.31 104 ASN A N 1
ATOM 849 C CA . ASN A 1 104 ? -2.093 -17.110 2.269 1.00 79.31 104 ASN A CA 1
ATOM 850 C C . ASN A 1 104 ? -3.071 -16.160 2.972 1.00 79.31 104 ASN A C 1
ATOM 852 O O . ASN A 1 104 ? -2.710 -15.034 3.340 1.00 79.31 104 ASN A O 1
ATOM 856 N N . LEU A 1 105 ? -4.313 -16.617 3.125 1.00 76.31 105 LEU A N 1
ATOM 857 C CA . LEU A 1 105 ? -5.395 -15.856 3.741 1.00 76.31 105 LEU A CA 1
ATOM 858 C C . LEU A 1 105 ? -4.987 -15.417 5.149 1.00 76.31 105 LEU A C 1
ATOM 860 O O . LEU A 1 105 ? -4.532 -16.227 5.957 1.00 76.31 105 LEU A O 1
ATOM 864 N N . ILE A 1 106 ? -5.155 -14.129 5.450 1.00 71.25 106 ILE A N 1
ATOM 865 C CA . ILE A 1 106 ? -5.099 -13.688 6.842 1.00 71.25 106 ILE A CA 1
ATOM 866 C C . ILE A 1 106 ? -6.434 -14.058 7.473 1.00 71.25 106 ILE A C 1
ATOM 868 O O . ILE A 1 106 ? -7.494 -13.750 6.927 1.00 71.25 106 ILE A O 1
ATOM 872 N N . CYS A 1 107 ? -6.369 -14.740 8.609 1.00 75.69 107 CYS A N 1
ATOM 873 C CA . CYS A 1 107 ? -7.526 -15.036 9.433 1.00 75.69 107 CYS A CA 1
ATOM 874 C C . CYS A 1 107 ? -7.583 -14.041 10.588 1.00 75.69 107 CYS A C 1
ATOM 876 O O . CYS A 1 107 ? -6.554 -13.585 11.083 1.00 75.69 107 CYS A O 1
ATOM 878 N N . CYS A 1 108 ? -8.789 -13.700 11.028 1.00 68.94 108 CYS A N 1
ATOM 879 C CA . CYS A 1 108 ? -8.947 -12.957 12.270 1.00 68.94 108 CYS A CA 1
ATOM 880 C C . CYS A 1 108 ? -8.469 -13.815 13.453 1.00 68.94 108 CYS A C 1
ATOM 882 O O . CYS A 1 108 ? -8.961 -14.928 13.629 1.00 68.94 108 CYS A O 1
ATOM 884 N N . ASP A 1 109 ? -7.588 -13.284 14.302 1.00 63.81 109 ASP A N 1
ATOM 885 C CA . ASP A 1 109 ? -7.087 -14.000 15.487 1.00 63.81 109 ASP A CA 1
ATOM 886 C C . ASP A 1 109 ? -8.200 -14.331 16.499 1.00 63.81 109 ASP A C 1
ATOM 888 O O . ASP A 1 109 ? -8.089 -15.280 17.271 1.00 63.81 109 ASP A O 1
ATOM 892 N N . THR A 1 110 ? -9.293 -13.561 16.501 1.00 65.62 110 THR A N 1
ATOM 893 C CA . THR A 1 110 ? -10.407 -13.735 17.445 1.00 65.62 110 THR A CA 1
ATOM 894 C C . THR A 1 110 ? -11.444 -14.751 16.968 1.00 65.62 110 THR A C 1
ATOM 896 O O . THR A 1 110 ? -11.988 -15.487 17.785 1.00 65.62 110 THR A O 1
ATOM 899 N N . CYS A 1 111 ? -11.755 -14.797 15.667 1.00 72.31 111 CYS A N 1
ATOM 900 C CA . CYS A 1 111 ? -12.824 -15.657 15.137 1.00 72.31 111 CYS A CA 1
ATOM 901 C C . CYS A 1 111 ? -12.365 -16.696 14.103 1.00 72.31 111 CYS A C 1
ATOM 903 O O . CYS A 1 111 ? -13.181 -17.489 13.640 1.00 72.31 111 CYS A O 1
ATOM 905 N N . GLY A 1 112 ? -11.090 -16.695 13.707 1.00 68.88 112 GLY A N 1
ATOM 906 C CA . GLY A 1 112 ? -10.503 -17.641 12.751 1.00 68.88 112 GLY A CA 1
ATOM 907 C C . GLY A 1 112 ? -11.002 -17.510 11.307 1.00 68.88 112 GLY A C 1
ATOM 908 O O . GLY A 1 112 ? -10.528 -18.231 10.434 1.00 68.88 112 GLY A O 1
ATOM 909 N N . GLN A 1 113 ? -11.944 -16.604 11.030 1.00 74.12 113 GLN A N 1
ATOM 910 C CA . GLN A 1 113 ? -12.508 -16.416 9.694 1.00 74.12 113 GLN A CA 1
ATOM 911 C C . GLN A 1 113 ? -11.504 -15.737 8.761 1.00 74.12 113 GLN A C 1
ATOM 913 O O . GLN A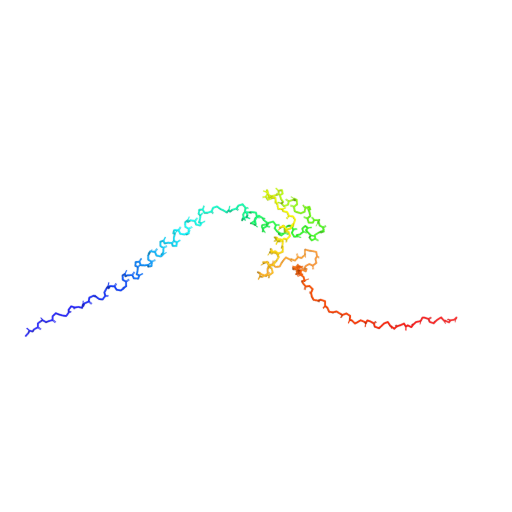 1 113 ? -10.853 -14.760 9.144 1.00 74.12 113 GLN A O 1
ATOM 918 N N . ALA A 1 114 ? -11.428 -16.239 7.526 1.00 70.00 114 ALA A N 1
ATOM 919 C CA . ALA A 1 114 ? -10.630 -15.640 6.466 1.00 70.00 114 ALA A CA 1
ATOM 920 C C . ALA A 1 114 ? -11.151 -14.237 6.129 1.00 70.00 114 ALA A C 1
ATOM 922 O O . ALA A 1 114 ? -12.350 -14.037 5.898 1.00 70.00 114 ALA A O 1
ATOM 923 N N . LEU A 1 115 ? -10.240 -13.267 6.088 1.00 66.25 115 LEU A N 1
ATOM 924 C CA . LEU A 1 115 ? -10.554 -11.879 5.781 1.00 66.25 115 LEU A CA 1
ATOM 925 C C . LEU A 1 115 ? -10.858 -11.752 4.289 1.00 66.25 115 LEU A C 1
ATOM 927 O O . LEU A 1 115 ? -9.956 -11.638 3.466 1.00 66.25 115 LEU A O 1
ATOM 931 N N . LYS A 1 116 ? -12.143 -11.791 3.925 1.00 63.41 116 LYS A N 1
ATOM 932 C CA . LYS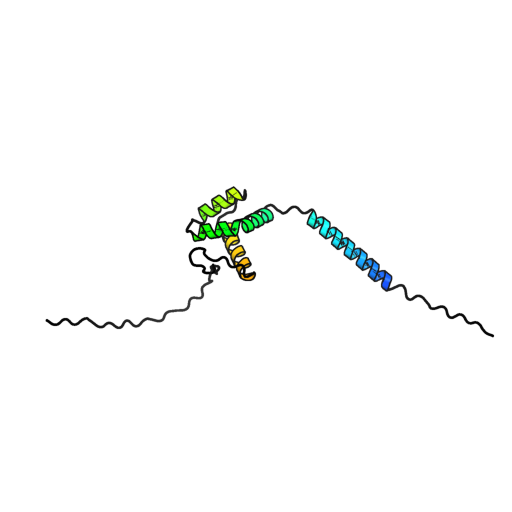 A 1 116 ? -12.552 -11.541 2.541 1.00 63.41 116 LYS A CA 1
ATOM 933 C C . LYS A 1 116 ? -12.183 -10.102 2.170 1.00 63.41 116 LYS A C 1
ATOM 935 O O . LYS A 1 116 ? -12.554 -9.187 2.912 1.00 63.41 116 LYS A O 1
ATOM 940 N N . PRO A 1 117 ? -11.558 -9.863 1.007 1.00 52.69 117 PRO A N 1
ATOM 941 C CA . PRO A 1 117 ? -11.456 -8.529 0.460 1.00 52.69 117 PRO A CA 1
ATOM 942 C C . PRO A 1 117 ? -12.872 -7.997 0.335 1.00 52.69 117 PRO A C 1
ATOM 944 O O . PRO A 1 117 ? -13.750 -8.652 -0.243 1.00 52.69 117 PRO A O 1
ATOM 947 N N . THR A 1 118 ? -13.105 -6.800 0.858 1.00 50.72 118 THR A N 1
ATOM 948 C CA . THR A 1 118 ? -14.269 -6.020 0.470 1.00 50.72 118 THR A CA 1
ATOM 949 C C . THR A 1 118 ? -14.112 -5.735 -1.014 1.00 50.72 118 THR A C 1
ATOM 951 O O . THR A 1 118 ? -13.536 -4.722 -1.407 1.00 50.72 118 THR A O 1
ATOM 954 N N . ARG A 1 119 ? -14.596 -6.646 -1.869 1.00 47.22 119 ARG A N 1
ATOM 955 C CA . ARG A 1 119 ? -14.915 -6.299 -3.246 1.00 47.22 119 ARG A CA 1
ATOM 956 C C . ARG A 1 119 ? -15.800 -5.072 -3.102 1.00 47.22 119 ARG A C 1
ATOM 958 O O . ARG A 1 119 ? -16.888 -5.183 -2.541 1.00 47.22 119 ARG A O 1
ATOM 965 N N . LYS A 1 120 ? -15.318 -3.904 -3.535 1.00 47.88 120 LYS A N 1
ATOM 966 C CA . LYS A 1 120 ? -16.199 -2.787 -3.866 1.00 47.88 120 LYS A CA 1
ATOM 967 C C . LYS A 1 120 ? -17.139 -3.358 -4.913 1.00 47.88 120 LYS A C 1
ATOM 969 O O . LYS A 1 120 ? -16.792 -3.460 -6.086 1.00 47.88 120 LYS A O 1
ATOM 974 N N . SER A 1 121 ? -18.270 -3.865 -4.448 1.00 43.94 121 SER A N 1
ATOM 975 C CA . SER A 1 121 ? -19.371 -4.279 -5.276 1.00 43.94 121 SER A CA 1
ATOM 976 C C . SER A 1 121 ? -19.807 -3.016 -5.994 1.00 43.94 121 SER A C 1
ATOM 978 O O . SER A 1 121 ? -20.472 -2.151 -5.432 1.00 43.94 121 SER A O 1
ATOM 980 N N . ALA A 1 122 ? -19.387 -2.897 -7.252 1.00 45.06 122 ALA A N 1
ATOM 981 C CA . ALA A 1 122 ? -20.227 -2.247 -8.230 1.00 45.06 122 ALA A CA 1
ATOM 982 C C . ALA A 1 122 ? -21.593 -2.929 -8.100 1.00 45.06 122 ALA A C 1
ATOM 984 O O . ALA A 1 122 ? -21.737 -4.129 -8.334 1.00 45.06 122 ALA A O 1
ATOM 985 N N . THR A 1 123 ? -22.549 -2.181 -7.573 1.00 45.31 123 THR A N 1
ATOM 986 C CA . THR A 1 123 ? -23.948 -2.559 -7.496 1.00 45.31 123 THR A CA 1
ATOM 987 C C . THR A 1 123 ? -24.447 -2.934 -8.891 1.00 45.31 123 THR A C 1
ATOM 989 O O . THR A 1 123 ? -24.241 -2.185 -9.845 1.00 45.31 123 THR A O 1
ATOM 992 N N . PRO A 1 124 ? -25.220 -4.022 -8.993 1.00 44.47 124 PRO A N 1
ATOM 993 C CA . PRO A 1 124 ? -26.462 -3.940 -9.723 1.00 44.47 124 PRO A CA 1
ATOM 994 C C . PRO A 1 124 ? -27.598 -4.090 -8.715 1.00 44.47 124 PRO A C 1
ATOM 996 O O . PRO A 1 124 ? -27.745 -5.085 -8.011 1.00 44.47 124 PRO A O 1
ATOM 999 N N . ASN A 1 125 ? -28.372 -3.019 -8.629 1.00 48.81 125 ASN A N 1
ATOM 1000 C CA . ASN A 1 125 ? -29.703 -2.983 -8.057 1.00 48.81 125 ASN A CA 1
ATOM 1001 C C . ASN A 1 125 ? -30.574 -4.083 -8.696 1.00 48.81 125 ASN A C 1
ATOM 1003 O O . ASN A 1 125 ? -30.686 -4.103 -9.920 1.00 48.81 125 ASN A O 1
ATOM 1007 N N . LEU A 1 126 ? -31.207 -4.948 -7.895 1.00 47.75 126 LEU A N 1
ATOM 1008 C CA . LEU A 1 126 ? -32.471 -5.581 -8.282 1.00 47.75 126 LEU A CA 1
ATOM 1009 C C . LEU A 1 126 ? -33.308 -5.987 -7.052 1.00 47.75 126 LEU A C 1
ATOM 1011 O O . LEU A 1 126 ? -33.142 -7.050 -6.466 1.00 47.75 126 LEU A O 1
ATOM 1015 N N . SER A 1 127 ? -34.196 -5.060 -6.684 1.00 44.53 127 SER A N 1
ATOM 1016 C CA . SER A 1 127 ? -35.608 -5.256 -6.308 1.00 44.53 127 SER A CA 1
ATOM 1017 C C . SER A 1 127 ? -36.023 -6.273 -5.228 1.00 44.53 127 SER A C 1
ATOM 1019 O O . SER A 1 127 ? -35.966 -7.483 -5.413 1.00 44.53 127 SER A O 1
ATOM 1021 N N . SER A 1 128 ? -36.656 -5.719 -4.186 1.00 45.47 128 SER A N 1
ATOM 1022 C CA . SER A 1 128 ? -38.003 -6.059 -3.693 1.00 45.47 128 SER A CA 1
ATOM 1023 C C . SER A 1 128 ? -38.565 -7.458 -3.962 1.00 45.47 128 SER A C 1
ATOM 1025 O O . SER A 1 128 ? -38.902 -7.787 -5.093 1.00 45.47 128 SER A O 1
ATOM 1027 N N . THR A 1 129 ? -38.898 -8.171 -2.884 1.00 43.56 129 THR A N 1
ATOM 1028 C CA . THR A 1 129 ? -40.235 -8.766 -2.637 1.00 43.56 129 THR A CA 1
ATOM 1029 C C . THR A 1 129 ? -40.272 -9.253 -1.180 1.00 43.56 129 THR A C 1
ATOM 1031 O O . THR A 1 129 ? -39.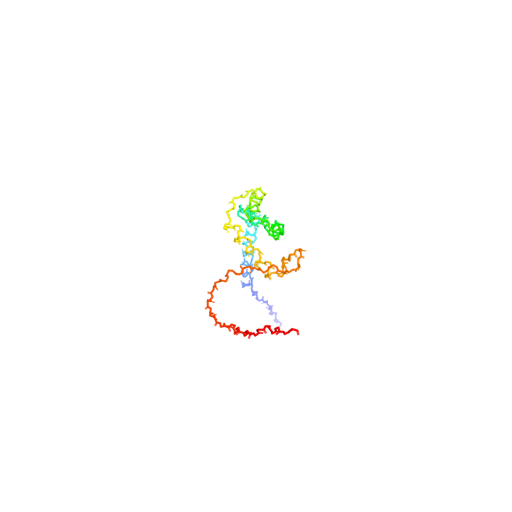597 -10.194 -0.796 1.00 43.56 129 THR A O 1
ATOM 1034 N N . LYS A 1 130 ? -40.790 -8.421 -0.271 1.00 46.81 130 LYS A N 1
ATOM 1035 C CA . LYS A 1 130 ? -42.137 -8.524 0.323 1.00 46.81 130 LYS A CA 1
ATOM 1036 C C . LYS A 1 130 ? -42.297 -9.748 1.244 1.00 46.81 130 LYS A C 1
ATOM 1038 O O . LYS A 1 130 ? -42.747 -10.806 0.827 1.00 46.81 130 LYS A O 1
ATOM 1043 N N . THR A 1 131 ? -41.982 -9.553 2.523 1.00 51.06 131 THR A N 1
ATOM 1044 C CA . THR A 1 131 ? -42.467 -10.374 3.640 1.00 51.06 131 THR A CA 1
ATOM 1045 C C . THR A 1 131 ? -43.983 -10.193 3.795 1.00 51.06 131 THR A C 1
ATOM 1047 O O . THR A 1 131 ? -44.446 -9.053 3.884 1.00 51.06 131 THR A O 1
ATOM 1050 N N . PRO A 1 132 ? -44.790 -11.266 3.860 1.00 56.75 132 PRO A N 1
ATOM 1051 C CA . PRO A 1 132 ? -46.141 -11.164 4.378 1.00 56.75 132 PRO A CA 1
ATOM 1052 C C . PRO A 1 132 ? -46.097 -11.241 5.907 1.00 56.75 132 PRO A C 1
ATOM 1054 O O . PRO A 1 132 ? -45.792 -12.271 6.501 1.00 56.75 132 PRO A O 1
ATOM 1057 N N . ILE A 1 133 ? -46.410 -10.106 6.525 1.00 57.56 133 ILE A N 1
ATOM 1058 C CA . ILE A 1 133 ? -46.896 -10.006 7.900 1.00 57.56 133 ILE A CA 1
ATOM 1059 C C . ILE A 1 133 ? -48.177 -10.847 7.999 1.00 57.56 133 ILE A C 1
ATOM 1061 O O . ILE A 1 133 ? -49.123 -10.624 7.246 1.00 57.56 133 ILE A O 1
ATOM 1065 N N . SER A 1 134 ? -48.222 -11.798 8.928 1.00 54.50 134 SER A N 1
ATOM 1066 C CA . SER A 1 134 ? -49.470 -12.373 9.437 1.00 54.50 134 SER A CA 1
ATOM 1067 C C . SER A 1 134 ? -49.464 -12.268 10.955 1.00 54.50 134 SER A C 1
ATOM 1069 O O . SER A 1 134 ? -48.730 -12.950 11.662 1.00 54.50 134 SER A O 1
ATOM 1071 N N . SER A 1 135 ? -50.253 -11.306 11.406 1.00 56.53 135 SER A N 1
ATOM 1072 C CA . SER A 1 135 ? -50.759 -11.061 12.749 1.00 56.53 135 SER A CA 1
ATOM 1073 C C . SER A 1 135 ? -51.648 -12.215 13.222 1.00 56.53 135 SER A C 1
ATOM 1075 O O . SER A 1 135 ? -52.389 -12.740 12.401 1.00 56.53 135 SER A O 1
ATOM 1077 N N . LEU A 1 136 ? -51.654 -12.528 14.530 1.00 56.69 136 LEU A N 1
ATOM 1078 C CA . LEU A 1 136 ? -52.845 -12.981 15.282 1.00 56.69 136 LEU A CA 1
ATOM 1079 C C . LEU A 1 136 ? -52.585 -13.028 16.814 1.00 56.69 136 LEU A C 1
ATOM 1081 O O . LEU A 1 136 ? -52.017 -13.973 17.340 1.00 56.69 136 LEU A O 1
ATOM 1085 N N . ILE A 1 137 ? -52.948 -11.913 17.466 1.00 66.75 137 ILE A N 1
ATOM 1086 C CA . ILE A 1 137 ? -53.716 -11.709 18.722 1.00 66.75 137 ILE A CA 1
ATOM 1087 C C . ILE A 1 137 ? -53.542 -12.701 19.910 1.00 66.75 137 ILE A C 1
ATOM 1089 O O . ILE A 1 137 ? -53.845 -13.882 19.761 1.00 66.75 137 ILE A O 1
ATOM 1093 N N . PRO A 1 138 ? -53.236 -12.215 21.139 1.00 60.19 138 PRO A N 1
ATOM 1094 C CA . PRO A 1 138 ? -53.440 -12.954 22.389 1.00 60.19 138 PRO A CA 1
ATOM 1095 C C . PRO A 1 138 ? -54.880 -12.793 22.916 1.00 60.19 138 PRO A C 1
ATOM 1097 O O . PRO A 1 138 ? -55.364 -11.674 23.084 1.00 60.19 138 PRO A O 1
ATOM 1100 N N . SER A 1 139 ? -55.555 -13.910 23.202 1.00 67.88 139 SER A N 1
ATOM 1101 C CA . SER A 1 139 ? -56.871 -13.922 23.851 1.00 67.88 139 SER A CA 1
ATOM 1102 C C . SER A 1 139 ? -56.703 -14.176 25.348 1.00 67.88 139 SER A C 1
ATOM 1104 O O . SER A 1 139 ? -56.225 -15.233 25.752 1.00 67.88 139 SER A O 1
ATOM 1106 N N . ALA A 1 140 ? -57.085 -13.188 26.154 1.00 61.72 140 ALA A N 1
ATOM 1107 C CA . ALA A 1 140 ? -57.316 -13.337 27.583 1.00 61.72 140 ALA A CA 1
ATOM 1108 C C . ALA A 1 140 ? -58.660 -14.043 27.826 1.00 61.72 140 ALA A C 1
ATOM 1110 O O . ALA A 1 140 ? -59.601 -13.862 27.050 1.00 61.72 140 ALA A O 1
ATOM 1111 N N . SER A 1 141 ? -58.763 -14.803 28.912 1.00 65.00 141 SER A N 1
ATOM 1112 C CA . SER A 1 141 ? -60.016 -15.051 29.634 1.00 65.00 141 SER A CA 1
ATOM 1113 C C . SER A 1 141 ? -59.692 -15.392 31.089 1.00 65.00 141 SER A C 1
ATOM 1115 O O . SER A 1 141 ? -58.635 -15.962 31.365 1.00 65.00 141 SER A O 1
ATOM 1117 N N . GLU A 1 142 ? -60.591 -14.920 31.948 1.00 57.72 142 GLU A N 1
ATOM 1118 C CA . GLU A 1 142 ? -60.595 -14.852 33.417 1.00 57.72 142 GLU A CA 1
ATOM 1119 C C . GLU A 1 142 ? -60.413 -16.178 34.166 1.00 57.72 142 GLU A C 1
ATOM 1121 O O . GLU A 1 142 ? -60.833 -17.237 33.646 1.00 57.72 142 GLU A O 1
#

Foldseek 3Di:
DDDDDDDDDDPPDPVVVVVVVVVVVVVVVVVVVVVVVPDDDDLVRLLLVLCLVCVLVLVLCVLVVDDLVVSVVVSCVVSVHDDDSVVVVVSNLVSQVVCVVVVNFDAHPVPRDGDDRPPPPPDDDDDDDDDDDDDDDDDDDD

Radius of gyration: 33.6 Å; chains: 1; bounding box: 107×62×91 Å

pLDDT: mean 76.52, std 18.19, range [43.56, 97.38]

Organism: NCBI:txid2293254

Secondary structure (DSSP, 8-state):
------PPP---SHHHHHHHHHHHHHHHHHHHHHHHHH-PPPHHHHHHH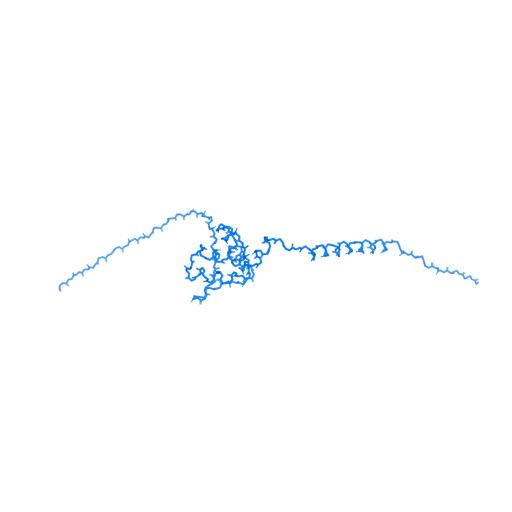HHHHHHHHHHHHHHTT--HHHHHHHHHHHHT----HHHHHHHHHHHHHHHHHTT-PPBPTTT--B-----------------------PPP--

Sequence (142 aa):
MNLDNNNPAPKGRRDRQTRLETEGVQALYDKLDRLMAKAKPTKREQMQQRFRELYPRLESYLMSGRLVRDVLTAFNDLAQANVCARTFNDMLDQERARRDENGNLICCDTCGQALKPTRKSATPNLSSTKTPISSLIPSASE